Protein AF-A0A839JK80-F1 (afdb_monomer_lite)

pLDDT: mean 96.38, std 5.39, range [52.12, 98.75]

Secondary structure (DSSP, 8-state):
------SEEEE-TTT--EEEESSHHHHHHHEEEEESS-HHHHHHTTGGGS-HHHHHHHHH-TTTEEEEEHHHHHHHTT--TTT---S-GGGHHHHHHHHHHHHHHHT----HHHHHHHHHHHHT-TTPPP-

Structure (mmCIF, N/CA/C/O backbone):
data_AF-A0A839JK80-F1
#
_entry.id   AF-A0A839JK80-F1
#
loop_
_atom_site.group_PDB
_atom_site.id
_atom_site.type_symbol
_atom_site.label_atom_id
_atom_site.label_alt_id
_atom_site.label_comp_id
_atom_site.label_asym_id
_atom_site.label_entity_id
_atom_site.label_seq_id
_atom_site.pdbx_PDB_ins_code
_atom_site.Cartn_x
_atom_site.Cartn_y
_atom_site.Cartn_z
_atom_site.occupancy
_atom_site.B_iso_or_equiv
_atom_site.auth_seq_id
_atom_site.auth_comp_id
_atom_site.auth_asym_id
_atom_site.auth_atom_id
_atom_site.pdbx_PDB_model_num
ATOM 1 N N . GLU A 1 1 ? 26.266 -17.899 0.303 1.00 52.12 1 GLU A N 1
ATOM 2 C CA . GLU A 1 1 ? 26.530 -17.078 -0.901 1.00 52.12 1 GLU A CA 1
ATOM 3 C C . GLU A 1 1 ? 25.565 -15.897 -0.957 1.00 52.12 1 GLU A C 1
ATOM 5 O O . GLU A 1 1 ? 24.473 -16.006 -0.410 1.00 52.12 1 GLU A O 1
ATOM 10 N N . LYS A 1 2 ? 25.957 -14.765 -1.561 1.00 74.94 2 LYS A N 1
ATOM 11 C CA . LYS A 1 2 ? 25.092 -13.583 -1.733 1.00 74.94 2 LYS A CA 1
ATOM 12 C C . LYS A 1 2 ? 24.510 -13.584 -3.150 1.00 74.94 2 LYS A C 1
ATOM 14 O O . LYS A 1 2 ? 25.154 -13.088 -4.070 1.00 74.94 2 LYS A O 1
ATOM 19 N N . CYS A 1 3 ? 23.310 -14.132 -3.321 1.00 84.69 3 CYS A N 1
ATOM 20 C CA . CYS A 1 3 ? 22.546 -13.972 -4.556 1.00 84.69 3 CYS A CA 1
ATOM 21 C C . CYS A 1 3 ? 21.908 -12.574 -4.547 1.00 84.69 3 CYS A C 1
ATOM 23 O O . CYS A 1 3 ? 21.065 -12.289 -3.699 1.00 84.69 3 CYS A O 1
ATOM 25 N N . ASN A 1 4 ? 22.356 -11.680 -5.430 1.00 82.69 4 ASN A N 1
ATOM 26 C CA . ASN A 1 4 ? 21.783 -10.341 -5.566 1.00 82.69 4 ASN A CA 1
ATOM 27 C C . ASN A 1 4 ? 21.061 -10.234 -6.907 1.00 82.69 4 ASN A C 1
ATOM 29 O O . ASN A 1 4 ? 21.628 -10.584 -7.940 1.00 82.69 4 ASN A O 1
ATOM 33 N N . VAL A 1 5 ? 19.852 -9.676 -6.896 1.00 85.31 5 VAL A N 1
ATOM 34 C CA . VAL A 1 5 ? 19.153 -9.298 -8.127 1.00 85.31 5 VAL A CA 1
ATOM 35 C C . VAL A 1 5 ? 19.869 -8.088 -8.738 1.00 85.31 5 VAL A C 1
ATOM 37 O O . VAL A 1 5 ? 20.020 -7.055 -8.081 1.00 85.31 5 VAL A O 1
ATOM 40 N N . VAL A 1 6 ? 20.348 -8.228 -9.976 1.00 91.38 6 VAL A N 1
ATOM 41 C CA . VAL A 1 6 ? 21.092 -7.174 -10.698 1.00 91.38 6 VAL A CA 1
ATOM 42 C C . VAL A 1 6 ? 20.335 -6.606 -11.894 1.00 91.38 6 VAL A C 1
ATOM 44 O O . VAL A 1 6 ? 20.602 -5.473 -12.277 1.00 91.38 6 VAL A O 1
ATOM 47 N N . ALA A 1 7 ? 19.399 -7.371 -12.450 1.00 93.44 7 ALA A N 1
ATOM 48 C CA . ALA A 1 7 ? 18.587 -7.027 -13.609 1.00 93.44 7 ALA A CA 1
ATOM 49 C C . ALA A 1 7 ? 17.310 -7.881 -13.601 1.00 93.44 7 ALA A C 1
ATOM 51 O O . ALA A 1 7 ? 17.247 -8.895 -12.898 1.00 93.44 7 ALA A O 1
ATOM 52 N N . GLY A 1 8 ? 16.309 -7.491 -14.384 1.00 94.31 8 GLY A N 1
ATOM 53 C CA . GLY A 1 8 ? 15.078 -8.259 -14.550 1.00 94.31 8 GLY A CA 1
ATOM 54 C C . GLY A 1 8 ? 13.881 -7.399 -14.930 1.00 94.31 8 GLY A C 1
ATOM 55 O O . GLY A 1 8 ? 13.993 -6.185 -15.092 1.00 94.31 8 GLY A O 1
ATOM 56 N N . LYS A 1 9 ? 12.726 -8.053 -15.050 1.00 95.94 9 LYS A N 1
ATOM 57 C CA . LYS A 1 9 ? 11.435 -7.402 -15.279 1.00 95.94 9 LYS A CA 1
ATOM 58 C C . LYS A 1 9 ? 10.594 -7.461 -14.014 1.00 95.94 9 LYS A C 1
ATOM 60 O O . LYS A 1 9 ? 10.550 -8.495 -13.348 1.00 95.94 9 LYS A O 1
ATOM 65 N N . PHE A 1 10 ? 9.923 -6.364 -13.706 1.00 96.06 10 PHE A N 1
ATOM 66 C CA . PHE A 1 10 ? 9.023 -6.231 -12.575 1.00 96.06 10 PHE A CA 1
ATOM 67 C C . PHE A 1 10 ? 7.641 -5.823 -13.081 1.00 96.06 10 PHE A C 1
ATOM 69 O O . PHE A 1 10 ? 7.491 -4.787 -13.723 1.00 96.06 10 PHE A O 1
ATOM 76 N N . TYR A 1 11 ? 6.647 -6.669 -12.816 1.00 97.12 11 TYR A N 1
ATOM 77 C CA . TYR A 1 11 ? 5.247 -6.389 -13.119 1.00 97.12 11 TYR A CA 1
ATOM 78 C C . TYR A 1 11 ? 4.689 -5.521 -11.996 1.00 97.12 11 TYR A C 1
ATOM 80 O O . TYR A 1 11 ? 4.492 -5.995 -10.877 1.00 97.12 11 TYR A O 1
ATOM 88 N N . GLU A 1 12 ? 4.511 -4.240 -12.286 1.00 97.75 12 GLU A N 1
ATOM 89 C CA . GLU A 1 12 ? 4.235 -3.211 -11.295 1.00 97.75 12 GLU A CA 1
ATOM 90 C C . GLU A 1 12 ? 2.725 -3.169 -10.986 1.00 97.75 12 GLU A C 1
ATOM 92 O O . GLU A 1 12 ? 1.910 -2.967 -11.894 1.00 97.75 12 GLU A O 1
ATOM 97 N N . PRO A 1 13 ? 2.304 -3.396 -9.728 1.00 98.00 13 PRO A N 1
ATOM 98 C CA . PRO A 1 13 ? 0.888 -3.563 -9.418 1.00 98.00 13 PRO A CA 1
ATOM 99 C C . PRO A 1 13 ? 0.085 -2.252 -9.430 1.00 98.00 13 PRO A C 1
ATOM 101 O O . PRO A 1 13 ? -1.106 -2.293 -9.738 1.00 98.00 13 PRO A O 1
ATOM 104 N N . TYR A 1 14 ? 0.684 -1.102 -9.112 1.00 98.44 14 TYR A N 1
ATOM 105 C CA . TYR A 1 14 ? -0.004 0.188 -8.987 1.00 98.44 14 TYR A CA 1
ATOM 106 C C . TYR A 1 14 ? -0.299 0.883 -10.326 1.00 98.44 14 TYR A C 1
ATOM 108 O O . TYR A 1 14 ? -1.360 1.490 -10.482 1.00 98.44 14 TYR A O 1
ATOM 116 N N . THR A 1 15 ? 0.596 0.789 -11.299 1.00 98.06 15 THR A N 1
ATOM 117 C CA . THR A 1 15 ? 0.531 1.388 -12.634 1.00 98.06 15 THR A CA 1
ATOM 118 C C . THR A 1 15 ? 0.123 0.364 -13.686 1.00 98.06 15 THR A C 1
ATOM 120 O O . THR A 1 15 ? -0.516 0.737 -14.667 1.00 98.06 15 THR A O 1
ATOM 123 N N . GLY A 1 16 ? 0.407 -0.926 -13.458 1.00 97.50 16 GLY A N 1
ATOM 124 C CA . GLY A 1 16 ? 0.155 -2.007 -14.415 1.00 97.50 16 GLY A CA 1
ATOM 125 C C . GLY A 1 16 ? 1.233 -2.110 -15.495 1.00 97.50 16 GLY A C 1
ATOM 126 O O . GLY A 1 16 ? 1.094 -2.891 -16.435 1.00 97.50 16 GLY A O 1
ATOM 127 N N . GLU A 1 17 ? 2.300 -1.321 -15.376 1.00 96.94 17 GLU A N 1
ATOM 128 C CA . GLU A 1 17 ? 3.421 -1.317 -16.305 1.00 96.94 17 GLU A CA 1
ATOM 129 C C . GLU A 1 17 ? 4.392 -2.466 -16.012 1.00 96.94 17 GLU A C 1
ATOM 131 O O . GLU A 1 17 ? 4.518 -2.954 -14.887 1.00 96.94 17 GLU A O 1
ATOM 136 N N . VAL A 1 18 ? 5.138 -2.877 -17.036 1.00 97.62 18 VAL A N 1
ATOM 137 C CA . VAL A 1 18 ? 6.294 -3.757 -16.858 1.00 97.62 18 VAL A CA 1
ATOM 138 C C . VAL A 1 18 ? 7.542 -2.890 -16.831 1.00 97.62 18 VAL A C 1
ATOM 140 O O . VAL A 1 18 ? 7.911 -2.294 -17.841 1.00 97.62 18 VAL A O 1
ATOM 143 N N . MET A 1 19 ? 8.200 -2.828 -15.679 1.00 96.56 19 MET A N 1
ATOM 144 C CA . MET A 1 19 ? 9.471 -2.129 -15.522 1.00 96.56 19 MET A CA 1
ATOM 145 C C . MET A 1 19 ? 10.619 -3.082 -15.845 1.00 96.56 19 MET A C 1
ATOM 147 O O . MET A 1 19 ? 10.686 -4.180 -15.294 1.00 96.56 19 MET A O 1
ATOM 151 N N . GLU A 1 20 ? 11.537 -2.670 -16.713 1.00 97.00 20 GLU A N 1
ATOM 152 C CA . GLU A 1 20 ? 12.747 -3.427 -17.034 1.00 97.00 20 GLU A CA 1
ATOM 153 C C . GLU A 1 20 ? 13.971 -2.734 -16.434 1.00 97.00 20 GLU A C 1
ATOM 155 O O . GLU A 1 20 ? 14.128 -1.518 -16.533 1.00 97.00 20 GLU A O 1
ATOM 160 N N . PHE A 1 21 ? 14.820 -3.516 -15.772 1.00 96.12 21 PHE A N 1
ATOM 161 C CA . PHE A 1 21 ? 16.022 -3.042 -15.103 1.00 96.12 21 PHE A CA 1
ATOM 162 C C . PHE A 1 21 ? 17.238 -3.802 -15.613 1.00 96.12 21 PHE A C 1
ATOM 164 O O . PHE A 1 21 ? 17.223 -5.032 -15.708 1.00 96.12 21 PHE A O 1
ATOM 171 N N . HIS A 1 22 ? 18.321 -3.077 -15.849 1.00 95.69 22 HIS A N 1
ATOM 172 C CA . HIS A 1 22 ? 19.607 -3.603 -16.294 1.00 95.69 22 HIS A CA 1
ATOM 173 C C . HIS A 1 22 ? 20.678 -3.501 -15.206 1.00 95.69 22 HIS A C 1
ATOM 175 O O . HIS A 1 22 ? 21.712 -4.164 -15.295 1.00 95.69 22 HIS A O 1
ATOM 181 N N . THR A 1 23 ? 20.446 -2.685 -14.172 1.00 94.06 23 THR A N 1
ATOM 182 C CA . THR A 1 23 ? 21.373 -2.547 -13.046 1.00 94.06 23 THR A CA 1
ATOM 183 C C . THR A 1 23 ? 20.677 -2.519 -11.688 1.00 94.06 23 THR A C 1
ATOM 185 O O . THR A 1 23 ? 19.552 -2.046 -11.524 1.00 94.06 23 THR A O 1
ATOM 188 N N . ARG A 1 24 ? 21.420 -2.902 -10.642 1.00 92.06 24 ARG A N 1
ATOM 189 C CA . ARG A 1 24 ? 20.967 -2.787 -9.246 1.00 92.06 24 ARG A CA 1
ATOM 190 C C . ARG A 1 24 ? 20.596 -1.352 -8.856 1.00 92.06 24 ARG A C 1
ATOM 192 O O . ARG A 1 24 ? 19.700 -1.150 -8.041 1.00 92.06 24 ARG A O 1
ATOM 199 N N . LYS A 1 25 ? 21.290 -0.355 -9.416 1.00 93.56 25 LYS A N 1
ATOM 200 C CA . LYS A 1 25 ? 21.033 1.063 -9.132 1.00 93.56 25 LYS A CA 1
ATOM 201 C C . LYS A 1 25 ? 19.648 1.473 -9.627 1.00 93.56 25 LYS A C 1
ATOM 203 O O . LYS A 1 25 ? 18.953 2.193 -8.917 1.00 93.56 25 LYS A O 1
ATOM 208 N N . GLU A 1 26 ? 19.242 0.994 -10.798 1.00 94.62 26 GLU A N 1
ATOM 209 C CA . GLU A 1 26 ? 17.903 1.244 -11.334 1.00 94.62 26 GLU A CA 1
ATOM 210 C C . GLU A 1 26 ? 16.837 0.577 -10.467 1.00 94.62 26 GLU A C 1
ATOM 212 O O . GLU A 1 26 ? 15.892 1.255 -10.082 1.00 94.62 26 GLU A O 1
ATOM 217 N N . ILE A 1 27 ? 17.046 -0.677 -10.042 1.00 93.56 27 ILE A N 1
ATOM 218 C CA . ILE A 1 27 ? 16.133 -1.368 -9.114 1.00 93.56 27 ILE A CA 1
ATOM 219 C C . ILE A 1 27 ? 15.976 -0.563 -7.818 1.00 93.56 27 ILE A C 1
ATOM 221 O O . ILE A 1 27 ? 14.861 -0.245 -7.421 1.00 93.56 27 ILE A O 1
ATOM 225 N N . SER A 1 28 ? 17.088 -0.170 -7.184 1.00 91.75 28 SER A N 1
ATOM 226 C CA . SER A 1 28 ? 17.065 0.559 -5.904 1.00 91.75 28 SER A CA 1
ATOM 227 C C . SER A 1 28 ? 16.397 1.934 -5.965 1.00 91.75 28 SER A C 1
ATOM 229 O O . SER A 1 28 ? 15.974 2.452 -4.937 1.00 91.75 28 SER A O 1
ATOM 231 N N . LYS A 1 29 ? 16.343 2.548 -7.152 1.00 94.00 29 LYS A N 1
ATOM 232 C CA . LYS A 1 29 ? 15.700 3.849 -7.370 1.00 94.00 29 LYS A CA 1
ATOM 233 C C . LYS A 1 29 ? 14.262 3.709 -7.855 1.00 94.00 29 LYS A C 1
ATOM 235 O O . LYS A 1 29 ? 13.441 4.566 -7.554 1.00 94.00 29 LYS A O 1
ATOM 240 N N . GLY A 1 30 ? 13.993 2.676 -8.648 1.00 95.12 30 GLY A N 1
ATOM 241 C CA . GLY A 1 30 ? 12.721 2.461 -9.320 1.00 95.12 30 GLY A CA 1
ATOM 242 C C . GLY A 1 30 ? 11.713 1.700 -8.473 1.00 95.12 30 GLY A C 1
ATOM 243 O O . GLY A 1 30 ? 10.526 1.960 -8.620 1.00 95.12 30 GLY A O 1
ATOM 244 N N . VAL A 1 31 ? 12.163 0.812 -7.580 1.00 96.88 31 VAL A N 1
ATOM 245 C CA . VAL A 1 31 ? 11.293 -0.024 -6.741 1.00 96.88 31 VAL A CA 1
ATOM 246 C C . VAL A 1 31 ? 11.435 0.361 -5.273 1.00 96.88 31 VAL A C 1
ATOM 248 O O . VAL A 1 31 ? 12.542 0.457 -4.743 1.00 96.88 31 VAL A O 1
ATOM 251 N N . GLN A 1 32 ? 10.302 0.543 -4.605 1.00 97.44 32 GLN A N 1
ATOM 252 C CA . GLN A 1 32 ? 10.201 0.756 -3.165 1.00 97.44 32 GLN A CA 1
ATOM 253 C C . GLN A 1 32 ? 9.259 -0.274 -2.545 1.00 97.44 32 GLN A C 1
ATOM 255 O O . GLN A 1 32 ? 8.401 -0.827 -3.228 1.00 97.44 32 GLN A O 1
ATOM 260 N N . ILE A 1 33 ? 9.425 -0.531 -1.248 1.00 97.94 33 ILE A N 1
ATOM 261 C CA . ILE A 1 33 ? 8.421 -1.250 -0.465 1.00 97.94 33 ILE A CA 1
ATOM 262 C C . ILE A 1 33 ? 7.468 -0.205 0.114 1.00 97.94 33 ILE A C 1
ATOM 264 O O . ILE A 1 33 ? 7.901 0.645 0.890 1.00 97.94 33 ILE A O 1
ATOM 268 N N . ASP A 1 34 ? 6.203 -0.266 -0.286 1.00 98.56 34 ASP A N 1
ATOM 269 C CA . ASP A 1 34 ? 5.123 0.570 0.235 1.00 98.56 34 ASP A CA 1
ATOM 270 C C . ASP A 1 34 ? 4.310 -0.174 1.299 1.00 98.56 34 ASP A C 1
ATOM 272 O O . ASP A 1 34 ? 4.220 -1.409 1.299 1.00 98.56 34 ASP A O 1
ATOM 276 N N . HIS A 1 35 ? 3.690 0.610 2.177 1.00 98.75 35 HIS A N 1
ATOM 277 C CA . HIS A 1 35 ? 2.640 0.179 3.080 1.00 98.75 35 HIS A CA 1
ATOM 278 C C . HIS A 1 35 ? 1.268 0.382 2.424 1.00 98.75 35 HIS A C 1
ATOM 280 O O . HIS A 1 35 ? 0.821 1.515 2.237 1.00 98.75 35 HIS A O 1
ATOM 286 N N . VAL A 1 36 ? 0.565 -0.713 2.124 1.00 98.38 36 VAL A N 1
ATOM 287 C CA . VAL A 1 36 ? -0.770 -0.700 1.491 1.00 98.38 36 VAL A CA 1
ATOM 288 C C . VAL A 1 36 ? -1.754 0.176 2.278 1.00 98.38 36 VAL A C 1
ATOM 290 O O . VAL A 1 36 ? -2.496 0.963 1.691 1.00 98.38 36 VAL A O 1
ATOM 293 N N . VAL A 1 37 ? -1.705 0.108 3.609 1.00 98.69 37 VAL A N 1
ATOM 294 C CA . VAL A 1 37 ? -2.213 1.140 4.520 1.00 98.69 37 VAL A CA 1
ATOM 295 C C . VAL A 1 37 ? -1.017 1.948 5.016 1.00 98.69 37 VAL A C 1
ATOM 297 O O . VAL A 1 37 ? -0.215 1.440 5.806 1.00 98.69 37 VAL A O 1
ATOM 300 N N . ALA A 1 38 ? -0.891 3.196 4.557 1.00 98.62 38 ALA A N 1
ATOM 301 C CA . ALA A 1 38 ? 0.227 4.067 4.914 1.00 98.62 38 ALA A CA 1
ATOM 302 C C . ALA A 1 38 ? 0.345 4.238 6.439 1.00 98.62 38 ALA A C 1
ATOM 304 O O . ALA A 1 38 ? -0.654 4.284 7.154 1.00 98.62 38 ALA A O 1
ATOM 305 N N . LEU A 1 39 ? 1.567 4.373 6.963 1.00 98.44 39 LEU A N 1
ATOM 306 C CA . LEU A 1 39 ? 1.762 4.466 8.417 1.00 98.44 39 LEU A CA 1
ATOM 307 C C . LEU A 1 39 ? 1.163 5.745 9.027 1.00 98.44 39 LEU A C 1
ATOM 309 O O . LEU A 1 39 ? 0.650 5.693 10.143 1.00 98.44 39 LEU A O 1
ATOM 313 N N . SER A 1 40 ? 1.189 6.867 8.296 1.00 98.50 40 SER A N 1
ATOM 314 C CA . SER A 1 40 ? 0.506 8.111 8.695 1.00 98.50 40 SER A CA 1
ATOM 315 C C . SER A 1 40 ? -1.018 7.921 8.733 1.00 98.50 40 SER A C 1
ATOM 317 O O . SER A 1 40 ? -1.652 8.282 9.724 1.00 98.50 40 SER A O 1
ATOM 319 N N . ASP A 1 41 ? -1.595 7.258 7.723 1.00 98.62 41 ASP A N 1
ATOM 320 C CA . ASP A 1 41 ? -3.021 6.903 7.688 1.00 98.62 41 ASP A CA 1
ATOM 321 C C . ASP A 1 41 ? -3.411 6.013 8.877 1.00 98.62 41 ASP A C 1
ATOM 323 O O . ASP A 1 41 ? -4.329 6.321 9.638 1.00 98.62 41 ASP A O 1
ATOM 327 N N . ALA A 1 42 ? -2.651 4.939 9.104 1.00 98.69 42 ALA A N 1
ATOM 328 C CA . ALA A 1 42 ? -2.869 4.029 10.222 1.00 98.69 42 ALA A CA 1
ATOM 329 C C . ALA A 1 42 ? -2.792 4.754 11.573 1.00 98.69 42 ALA A C 1
ATOM 331 O O . ALA A 1 42 ? -3.606 4.486 12.460 1.00 98.69 42 ALA A O 1
ATOM 332 N N . TRP A 1 43 ? -1.836 5.676 11.741 1.00 98.56 43 TRP A N 1
ATOM 333 C CA . TRP A 1 43 ? -1.697 6.490 12.950 1.00 98.56 43 TRP A CA 1
ATOM 334 C C . TRP A 1 43 ? -2.958 7.304 13.226 1.00 98.56 43 TRP A C 1
ATOM 336 O O . TRP A 1 43 ? -3.528 7.199 14.318 1.00 98.56 43 TRP A O 1
ATOM 346 N N . GLN A 1 44 ? -3.421 8.041 12.215 1.00 98.31 44 GLN A N 1
ATOM 347 C CA . GLN A 1 44 ? -4.637 8.849 12.277 1.00 98.31 44 GLN A CA 1
ATOM 348 C C . GLN A 1 44 ? -5.882 7.994 12.509 1.00 98.31 44 GLN A C 1
ATOM 350 O O . GLN A 1 44 ? -6.827 8.476 13.124 1.00 98.31 44 GLN A O 1
ATOM 355 N N . LYS A 1 45 ? -5.865 6.728 12.073 1.00 98.31 45 LYS A N 1
ATOM 356 C CA . LYS A 1 45 ? -6.995 5.791 12.136 1.00 98.31 45 LYS A CA 1
ATOM 357 C C . LYS A 1 45 ? -6.891 4.730 13.234 1.00 98.31 45 LYS A C 1
ATOM 359 O O . LYS A 1 45 ? -7.502 3.665 13.149 1.00 98.31 45 LYS A O 1
ATOM 364 N N . GLY A 1 46 ? -6.129 5.029 14.286 1.00 98.31 46 GLY A N 1
ATOM 365 C CA . GLY A 1 46 ? -6.183 4.308 15.561 1.00 98.31 46 GLY A CA 1
ATOM 366 C C . GLY A 1 46 ? -4.896 3.639 16.004 1.00 98.31 46 GLY A C 1
ATOM 367 O O . GLY A 1 46 ? -4.804 3.239 17.167 1.00 98.31 46 GLY A O 1
ATOM 368 N N . ALA A 1 47 ? -3.871 3.575 15.152 1.00 98.44 47 ALA A N 1
ATOM 369 C CA . ALA A 1 47 ? -2.578 3.019 15.543 1.00 98.44 47 ALA A CA 1
ATOM 370 C C . ALA A 1 47 ? -1.895 3.853 16.643 1.00 98.44 47 ALA A C 1
ATOM 372 O O . ALA A 1 47 ? -1.121 3.301 17.426 1.00 98.44 47 ALA A O 1
ATOM 373 N N . GLN A 1 48 ? -2.226 5.145 16.770 1.00 98.25 48 GLN A N 1
ATOM 374 C CA . GLN A 1 48 ? -1.737 5.999 17.860 1.00 98.25 48 GLN A CA 1
ATOM 375 C C . GLN A 1 48 ? -2.126 5.503 19.263 1.00 98.25 48 GLN A C 1
ATOM 377 O O . GLN A 1 48 ? -1.395 5.737 20.221 1.00 98.25 48 GLN A O 1
ATOM 382 N N . TYR A 1 49 ? -3.234 4.763 19.381 1.00 98.38 49 TYR A N 1
ATOM 383 C CA . TYR A 1 49 ? -3.707 4.181 20.643 1.00 98.38 49 TYR A CA 1
ATOM 384 C C . TYR A 1 49 ? -3.192 2.755 20.885 1.00 98.38 49 TYR A C 1
ATOM 386 O O . TYR A 1 49 ? -3.554 2.122 21.876 1.00 98.38 49 TYR A O 1
ATOM 394 N N . LYS A 1 50 ? -2.378 2.214 19.974 1.00 98.44 50 LYS A N 1
ATOM 395 C CA . LYS A 1 50 ? -1.788 0.876 20.100 1.00 98.44 50 LYS A CA 1
ATOM 396 C C . LYS A 1 50 ? -0.437 0.951 20.802 1.00 98.44 50 LYS A C 1
ATOM 398 O O . LYS A 1 50 ? 0.205 2.000 20.822 1.00 98.44 50 LYS A O 1
ATOM 403 N N . THR A 1 51 ? 0.026 -0.174 21.344 1.00 98.56 51 THR A N 1
ATOM 404 C CA . THR A 1 51 ? 1.370 -0.259 21.930 1.00 98.56 51 THR A CA 1
ATOM 405 C C . THR A 1 51 ? 2.453 -0.147 20.852 1.00 98.56 51 THR A C 1
ATOM 407 O O . THR A 1 51 ? 2.185 -0.300 19.655 1.00 98.56 51 THR A O 1
ATOM 410 N N . SER A 1 52 ? 3.695 0.112 21.263 1.00 98.31 52 SER A N 1
ATOM 411 C CA . SER A 1 52 ? 4.864 0.110 20.372 1.00 98.31 52 SER A CA 1
ATOM 412 C C . SER A 1 52 ? 5.006 -1.194 19.592 1.00 98.31 52 SER A C 1
ATOM 414 O O . SER A 1 52 ? 5.317 -1.161 18.403 1.00 98.31 52 SER A O 1
ATOM 416 N N . GLU A 1 53 ? 4.729 -2.325 20.233 1.00 98.62 53 GLU A N 1
ATOM 417 C CA . GLU A 1 53 ? 4.869 -3.663 19.656 1.00 98.62 53 GLU A CA 1
ATOM 418 C C . GLU A 1 53 ? 3.840 -3.872 18.544 1.00 98.62 53 GLU A C 1
ATOM 420 O O . GLU A 1 53 ? 4.181 -4.342 17.461 1.00 98.62 53 GLU A O 1
ATOM 425 N N . VAL A 1 54 ? 2.593 -3.448 18.762 1.00 98.62 54 VAL A N 1
ATOM 426 C CA . VAL A 1 54 ? 1.544 -3.531 17.736 1.00 98.62 54 VAL A CA 1
ATOM 427 C C . VAL A 1 54 ? 1.836 -2.578 16.574 1.00 98.62 54 VAL A C 1
ATOM 429 O O . VAL A 1 54 ? 1.654 -2.955 15.419 1.00 98.62 54 VAL A O 1
ATOM 432 N N . ARG A 1 55 ? 2.348 -1.366 16.829 1.00 98.62 55 ARG A N 1
ATOM 433 C CA . ARG A 1 55 ? 2.764 -0.459 15.742 1.00 98.62 55 ARG A CA 1
ATOM 434 C C . ARG A 1 55 ? 3.921 -1.027 14.923 1.00 98.62 55 ARG A C 1
ATOM 436 O O . ARG A 1 55 ? 3.917 -0.904 13.701 1.00 98.62 55 ARG A O 1
ATOM 443 N N . TYR A 1 56 ? 4.879 -1.682 15.576 1.00 98.56 56 TYR A N 1
ATOM 444 C CA . TYR A 1 56 ? 5.947 -2.400 14.886 1.00 98.56 56 TYR A CA 1
ATOM 445 C C . TYR A 1 56 ? 5.387 -3.525 14.006 1.00 98.56 56 TYR A C 1
ATOM 447 O O . TYR A 1 56 ? 5.801 -3.664 12.855 1.00 98.56 56 TYR A O 1
ATOM 455 N N . GLN A 1 57 ? 4.398 -4.277 14.500 1.00 98.75 57 GLN A N 1
ATOM 456 C CA . GLN A 1 57 ? 3.714 -5.297 13.703 1.00 98.75 57 GLN A CA 1
ATOM 457 C C . GLN A 1 57 ? 3.009 -4.688 12.484 1.00 98.75 57 GLN A C 1
ATOM 459 O O . GLN A 1 57 ? 3.211 -5.190 11.388 1.00 98.75 57 GLN A O 1
ATOM 464 N N . ILE A 1 58 ? 2.277 -3.575 12.624 1.00 98.62 58 ILE A N 1
ATOM 465 C CA . ILE A 1 58 ? 1.648 -2.872 11.483 1.00 98.62 58 ILE A CA 1
ATOM 466 C C . ILE A 1 58 ? 2.689 -2.491 10.416 1.00 98.62 58 ILE A C 1
ATOM 468 O O . ILE A 1 58 ? 2.431 -2.612 9.216 1.00 98.62 58 ILE A O 1
ATOM 472 N N . ALA A 1 59 ? 3.867 -2.031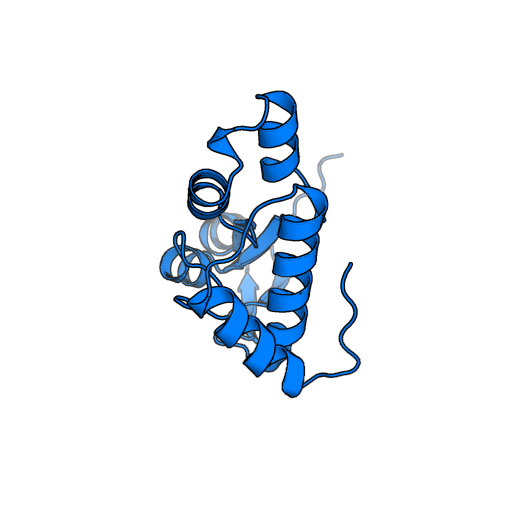 10.846 1.00 98.44 59 ALA A N 1
ATOM 473 C CA . ALA A 1 59 ? 4.927 -1.571 9.953 1.00 98.44 59 ALA A CA 1
ATOM 474 C C . ALA A 1 59 ? 5.707 -2.701 9.264 1.00 98.44 59 ALA A C 1
ATOM 476 O O . ALA A 1 59 ? 6.366 -2.445 8.255 1.00 98.44 59 ALA A O 1
ATOM 477 N N . THR A 1 60 ? 5.655 -3.922 9.799 1.00 98.50 60 THR A N 1
ATOM 478 C CA . THR A 1 60 ? 6.449 -5.068 9.323 1.00 98.50 60 THR A CA 1
ATOM 479 C C . THR A 1 60 ? 5.608 -6.233 8.807 1.00 98.50 60 THR A C 1
ATOM 481 O O . THR A 1 60 ? 6.168 -7.193 8.283 1.00 98.50 60 THR A O 1
ATOM 484 N N . ASP A 1 61 ? 4.279 -6.155 8.915 1.00 98.56 61 ASP A N 1
ATOM 485 C CA . ASP A 1 61 ? 3.364 -7.186 8.436 1.00 98.56 61 ASP A CA 1
ATOM 486 C C . ASP A 1 61 ? 3.479 -7.356 6.914 1.00 98.56 61 ASP A C 1
ATOM 488 O O . ASP A 1 61 ? 3.185 -6.411 6.178 1.00 98.56 61 ASP A O 1
ATOM 492 N N . PRO A 1 62 ? 3.825 -8.552 6.402 1.00 98.00 62 PRO A N 1
ATOM 493 C CA . PRO A 1 62 ? 3.795 -8.826 4.972 1.00 98.00 62 PRO A CA 1
ATOM 494 C C . PRO A 1 62 ? 2.434 -8.541 4.339 1.00 98.00 62 PRO A C 1
ATOM 496 O O . PRO A 1 62 ? 2.389 -8.165 3.176 1.00 98.00 62 PRO A O 1
ATOM 499 N N . LEU A 1 63 ? 1.324 -8.641 5.079 1.00 98.00 63 LEU A N 1
ATOM 500 C CA . LEU A 1 63 ? 0.007 -8.233 4.590 1.00 98.00 63 LEU A CA 1
ATOM 501 C C . LEU A 1 63 ? -0.070 -6.725 4.312 1.00 98.00 63 LEU A C 1
ATOM 503 O O . LEU A 1 63 ? -0.827 -6.323 3.438 1.00 98.00 63 LEU A O 1
ATOM 507 N N . ASN A 1 64 ? 0.728 -5.895 4.977 1.00 98.56 64 ASN A N 1
ATOM 508 C CA . ASN A 1 64 ? 0.771 -4.459 4.728 1.00 98.56 64 ASN A CA 1
ATOM 509 C C . ASN A 1 64 ? 1.890 -4.043 3.757 1.00 98.56 64 ASN A C 1
ATOM 511 O O . ASN A 1 64 ? 1.898 -2.897 3.347 1.00 98.56 64 ASN A O 1
ATOM 515 N N . LEU A 1 65 ? 2.813 -4.928 3.355 1.00 98.56 65 LEU A N 1
ATOM 516 C CA . LEU A 1 65 ? 3.989 -4.561 2.546 1.00 98.56 65 LEU A CA 1
ATOM 517 C C . LEU A 1 65 ? 3.898 -5.017 1.084 1.00 98.56 65 LEU A C 1
ATOM 519 O O . LEU A 1 65 ? 3.645 -6.190 0.799 1.00 98.56 65 LEU A O 1
ATOM 523 N N . ILE A 1 66 ? 4.171 -4.124 0.134 1.00 98.31 66 ILE A N 1
ATOM 524 C CA . ILE A 1 66 ? 4.173 -4.448 -1.300 1.00 98.31 66 ILE A CA 1
ATOM 525 C C . ILE A 1 66 ? 5.317 -3.746 -2.035 1.00 98.31 66 ILE A C 1
ATOM 527 O O . ILE A 1 66 ? 5.594 -2.578 -1.792 1.00 98.31 66 ILE A O 1
ATOM 531 N N . ALA A 1 67 ? 6.001 -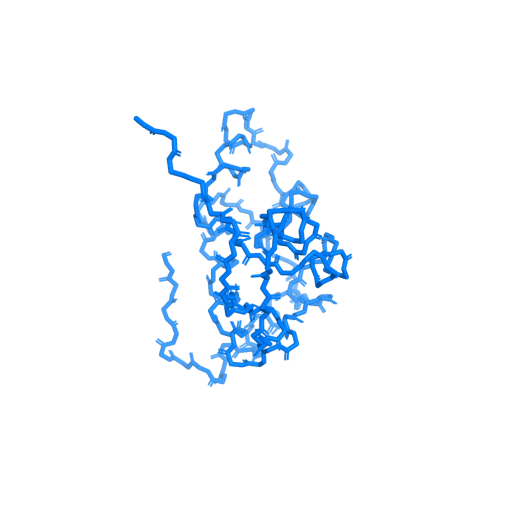4.460 -2.932 1.00 97.88 67 ALA A N 1
ATOM 532 C CA . ALA A 1 67 ? 6.959 -3.840 -3.843 1.00 97.88 67 ALA A CA 1
ATOM 533 C C . ALA A 1 67 ? 6.202 -3.090 -4.943 1.00 97.88 67 ALA A C 1
ATOM 535 O O . ALA A 1 67 ? 5.291 -3.660 -5.541 1.00 97.88 67 ALA A O 1
ATOM 536 N N . VAL A 1 68 ? 6.571 -1.835 -5.189 1.00 98.44 68 VAL A N 1
ATOM 537 C CA . VAL A 1 68 ? 5.896 -0.922 -6.125 1.00 98.44 68 VAL A CA 1
ATOM 538 C C . VAL A 1 68 ? 6.886 0.043 -6.769 1.00 98.44 68 VAL A C 1
ATOM 540 O O . VAL A 1 68 ? 8.010 0.217 -6.291 1.00 98.44 68 VAL A O 1
ATOM 543 N N . GLN A 1 69 ? 6.467 0.716 -7.834 1.00 98.31 69 GLN A N 1
ATOM 544 C CA . GLN A 1 69 ? 7.216 1.812 -8.434 1.00 98.31 69 GLN A CA 1
ATOM 545 C C . GLN A 1 69 ? 7.314 3.000 -7.471 1.00 98.31 69 GLN A C 1
ATOM 547 O O . GLN A 1 69 ? 6.317 3.474 -6.925 1.00 98.31 69 GLN A O 1
ATOM 552 N N . ALA A 1 70 ? 8.523 3.541 -7.323 1.00 97.81 70 ALA A N 1
ATOM 553 C CA . ALA A 1 70 ? 8.815 4.649 -6.417 1.00 97.81 70 ALA A CA 1
ATOM 554 C C . ALA A 1 70 ? 7.962 5.905 -6.690 1.00 97.81 70 ALA A C 1
ATOM 556 O O . ALA A 1 70 ? 7.513 6.552 -5.750 1.00 97.81 70 ALA A O 1
ATOM 557 N N . ALA A 1 71 ? 7.722 6.249 -7.960 1.00 97.88 71 ALA A N 1
ATOM 558 C CA . ALA A 1 71 ? 6.911 7.411 -8.335 1.00 97.88 71 ALA A CA 1
ATOM 559 C C . ALA A 1 71 ? 5.426 7.233 -7.973 1.00 97.88 71 ALA A C 1
ATOM 561 O O . ALA A 1 71 ? 4.828 8.142 -7.401 1.00 97.88 71 ALA A O 1
ATOM 562 N N . ALA A 1 72 ? 4.848 6.056 -8.241 1.00 98.25 72 ALA A N 1
ATOM 563 C CA . ALA A 1 72 ? 3.477 5.736 -7.843 1.00 98.25 72 ALA A CA 1
ATOM 564 C C . ALA A 1 72 ? 3.309 5.779 -6.314 1.00 98.25 72 ALA A C 1
ATOM 566 O O . ALA A 1 72 ? 2.344 6.353 -5.815 1.00 98.25 72 ALA A O 1
ATOM 567 N N . ASN A 1 73 ? 4.287 5.251 -5.572 1.00 98.44 73 ASN A N 1
ATOM 568 C CA . ASN A 1 73 ? 4.309 5.329 -4.112 1.00 98.44 73 ASN A CA 1
ATOM 569 C C . ASN A 1 73 ? 4.374 6.781 -3.595 1.00 98.44 73 ASN A C 1
ATOM 571 O O . ASN A 1 73 ? 3.645 7.166 -2.685 1.00 98.44 73 ASN A O 1
ATOM 575 N N . GLN A 1 74 ? 5.208 7.625 -4.208 1.00 97.81 74 GLN A N 1
ATOM 576 C CA . GLN A 1 74 ? 5.287 9.048 -3.857 1.00 97.81 74 GLN A CA 1
ATOM 577 C C . GLN A 1 74 ? 3.987 9.798 -4.161 1.00 97.81 74 GLN A C 1
ATOM 579 O O . GLN A 1 74 ? 3.589 10.655 -3.378 1.00 97.81 74 GLN A O 1
ATOM 584 N N . GLN A 1 75 ? 3.314 9.468 -5.268 1.00 98.25 75 GLN A N 1
ATOM 585 C CA . GLN A 1 75 ? 2.007 10.039 -5.595 1.00 98.25 75 GLN A CA 1
ATOM 586 C C . GLN A 1 75 ? 0.938 9.627 -4.575 1.00 98.25 75 GLN A C 1
ATOM 588 O O . GLN A 1 75 ? 0.101 10.451 -4.215 1.00 98.25 75 GLN A O 1
ATOM 593 N N . LYS A 1 76 ? 0.972 8.372 -4.112 1.00 98.31 76 LYS A N 1
ATOM 594 C CA . LYS A 1 76 ? 0.082 7.867 -3.063 1.00 98.31 76 LYS A CA 1
ATOM 595 C C . LYS A 1 76 ? 0.275 8.612 -1.741 1.00 98.31 76 LYS A C 1
ATOM 597 O O . LYS A 1 76 ? -0.715 8.941 -1.093 1.00 98.31 76 LYS A O 1
ATOM 602 N N . SER A 1 77 ? 1.521 8.893 -1.348 1.00 98.12 77 SER A N 1
ATOM 603 C CA . SER A 1 77 ? 1.849 9.507 -0.052 1.00 98.12 77 SER A CA 1
ATOM 604 C C . SER A 1 77 ? 1.175 8.735 1.101 1.00 98.12 77 SER A C 1
ATOM 606 O O . SER A 1 77 ? 1.325 7.517 1.215 1.00 98.12 77 SER A O 1
ATOM 608 N N . ASP A 1 78 ? 0.405 9.417 1.944 1.00 97.38 78 ASP A N 1
ATOM 609 C CA . ASP A 1 78 ? -0.407 8.869 3.022 1.00 97.38 78 ASP A CA 1
ATOM 610 C C . ASP A 1 78 ? -1.903 8.804 2.687 1.00 97.38 78 ASP A C 1
ATOM 612 O O . ASP A 1 78 ? -2.737 8.735 3.589 1.00 97.38 78 ASP A O 1
ATOM 616 N N . GLY A 1 79 ? -2.241 8.795 1.396 1.00 97.25 79 GLY A N 1
ATOM 617 C CA . GLY A 1 79 ? -3.612 8.681 0.922 1.00 97.25 79 GLY A CA 1
ATOM 618 C C . GLY A 1 79 ? -4.275 7.349 1.280 1.00 97.25 79 GLY A C 1
ATOM 619 O O . GLY A 1 79 ? -3.651 6.282 1.248 1.00 97.25 79 GLY A O 1
ATOM 620 N N . ASP A 1 80 ? -5.565 7.422 1.598 1.00 97.81 80 ASP A N 1
ATOM 621 C CA . ASP A 1 80 ? -6.440 6.273 1.803 1.00 97.81 80 ASP A CA 1
ATOM 622 C C . ASP A 1 80 ? -7.190 5.916 0.508 1.00 97.81 80 ASP A C 1
ATOM 624 O O . ASP A 1 80 ? -6.961 6.519 -0.541 1.00 97.81 80 ASP A O 1
ATOM 628 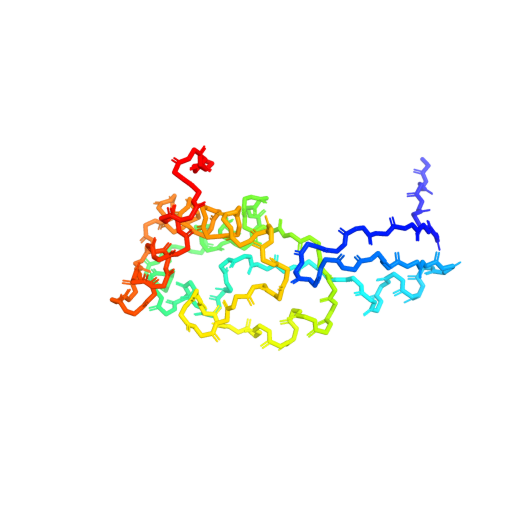N N . ALA A 1 81 ? -8.093 4.930 0.559 1.00 97.50 81 ALA A N 1
ATOM 629 C CA . ALA A 1 81 ? -8.843 4.505 -0.627 1.00 97.50 81 ALA A CA 1
ATOM 630 C C . ALA A 1 81 ? -9.724 5.606 -1.246 1.00 97.50 81 ALA A C 1
ATOM 632 O O . ALA A 1 81 ? -10.092 5.486 -2.415 1.00 97.50 81 ALA A O 1
ATOM 633 N N . ALA A 1 82 ? -10.084 6.651 -0.490 1.00 97.94 82 ALA A N 1
ATOM 634 C CA . ALA A 1 82 ? -10.880 7.762 -1.005 1.00 97.94 82 ALA A CA 1
ATOM 635 C C . ALA A 1 82 ? -10.023 8.807 -1.724 1.00 97.94 82 ALA A C 1
ATOM 637 O O . ALA A 1 82 ? -10.503 9.441 -2.664 1.00 97.94 82 ALA A O 1
ATOM 638 N N . THR A 1 83 ? -8.770 9.000 -1.310 1.00 97.62 83 THR A N 1
ATOM 639 C CA . THR A 1 83 ? -7.892 10.019 -1.906 1.00 97.62 83 THR A CA 1
ATOM 640 C C . THR A 1 83 ? -6.973 9.468 -2.987 1.00 97.62 83 THR A C 1
ATOM 642 O O . THR A 1 83 ? -6.614 10.203 -3.910 1.00 97.62 83 THR A O 1
ATOM 645 N N . TRP A 1 84 ? -6.610 8.186 -2.921 1.00 98.56 84 TRP A N 1
ATOM 646 C CA . TRP A 1 84 ? -5.743 7.562 -3.911 1.00 98.56 84 TRP A CA 1
ATOM 647 C C . TRP A 1 84 ? -6.086 6.086 -4.143 1.00 98.56 84 TRP A C 1
ATOM 649 O O . TRP A 1 84 ? -6.209 5.279 -3.223 1.00 98.56 84 TRP A O 1
ATOM 659 N N . LEU A 1 85 ? -6.167 5.710 -5.419 1.00 98.50 85 LEU A N 1
ATOM 660 C CA . LEU A 1 85 ? -6.279 4.324 -5.864 1.00 98.50 85 LEU A CA 1
ATOM 661 C C . LEU A 1 85 ? -5.239 4.057 -6.956 1.00 98.50 85 LEU A C 1
ATOM 663 O O . LEU A 1 85 ? -4.997 4.948 -7.778 1.00 98.50 85 LEU A O 1
ATOM 667 N N . PRO A 1 86 ? -4.714 2.821 -7.055 1.00 98.44 86 PRO A N 1
ATOM 668 C CA . PRO A 1 86 ? -3.864 2.401 -8.163 1.00 98.44 86 PRO A CA 1
ATOM 669 C C . PRO A 1 86 ? -4.415 2.836 -9.524 1.00 98.44 86 PRO A C 1
ATOM 671 O O . PRO A 1 86 ? -5.611 2.679 -9.800 1.00 98.44 86 PRO A O 1
ATOM 674 N N . HIS A 1 87 ? -3.563 3.352 -10.410 1.00 98.12 87 HIS A N 1
ATOM 675 C CA . HIS A 1 87 ? -3.960 3.612 -11.796 1.00 98.12 87 HIS A CA 1
ATOM 676 C C . HIS A 1 87 ? -4.355 2.303 -12.500 1.00 98.12 87 HIS A C 1
ATOM 678 O O . HIS A 1 87 ? -5.332 2.267 -13.253 1.00 98.12 87 HIS A O 1
ATOM 684 N N . ASN A 1 88 ? -3.674 1.208 -12.162 1.00 98.31 88 ASN A N 1
ATOM 685 C CA . ASN A 1 88 ? -4.007 -0.134 -12.603 1.00 98.31 88 ASN A CA 1
ATOM 686 C C . ASN A 1 88 ? -5.362 -0.603 -12.051 1.00 98.31 88 ASN A C 1
ATOM 688 O O . ASN A 1 88 ? -5.472 -1.113 -10.932 1.00 98.31 88 ASN A O 1
ATOM 692 N N . LYS A 1 89 ? -6.415 -0.466 -12.860 1.00 97.50 89 LYS A N 1
ATOM 693 C CA . LYS A 1 89 ? -7.781 -0.824 -12.459 1.00 97.50 89 LYS A CA 1
ATOM 694 C C . LYS A 1 89 ? -7.936 -2.304 -12.111 1.00 97.50 89 LYS A C 1
ATOM 696 O O . LYS A 1 89 ? -8.678 -2.607 -11.182 1.00 97.50 89 LYS A O 1
ATOM 701 N N . SER A 1 90 ? -7.217 -3.210 -12.781 1.00 96.56 90 SER A N 1
ATOM 702 C CA . SER A 1 90 ? -7.329 -4.651 -12.506 1.00 96.56 90 SER A CA 1
ATOM 703 C C . SER A 1 90 ? -6.774 -5.043 -11.135 1.00 96.56 90 SER A C 1
ATOM 705 O O . SER A 1 90 ? -7.087 -6.121 -10.637 1.00 96.56 90 SER A O 1
ATOM 707 N N . PHE A 1 91 ? -5.968 -4.180 -10.509 1.00 97.75 91 PHE A N 1
ATOM 708 C CA . PHE A 1 91 ? -5.403 -4.416 -9.182 1.00 97.75 91 PHE A CA 1
ATOM 709 C C . PHE A 1 91 ? -6.225 -3.792 -8.040 1.00 97.75 91 PHE A C 1
ATOM 711 O O . PHE A 1 91 ? -6.052 -4.166 -6.880 1.00 97.75 91 PHE A O 1
ATOM 718 N N . ARG A 1 92 ? -7.159 -2.875 -8.330 1.00 98.06 92 ARG A N 1
ATOM 719 C CA . ARG A 1 92 ? -7.885 -2.108 -7.296 1.00 98.06 92 ARG A CA 1
ATOM 720 C C . ARG A 1 92 ? -8.665 -2.980 -6.315 1.00 98.06 92 ARG A C 1
ATOM 722 O O . ARG A 1 92 ? -8.645 -2.697 -5.123 1.00 98.06 92 ARG A O 1
ATOM 729 N N . CYS A 1 93 ? -9.291 -4.054 -6.788 1.00 98.00 93 CYS A N 1
ATOM 730 C CA . CYS A 1 93 ? -10.007 -4.995 -5.928 1.00 98.00 93 CYS A CA 1
ATOM 731 C C . CYS A 1 93 ? -9.088 -5.651 -4.896 1.00 98.00 93 CYS A C 1
ATOM 733 O O . CYS A 1 93 ? -9.386 -5.650 -3.703 1.00 98.00 93 CYS A O 1
ATOM 735 N N . GLN A 1 94 ? -7.931 -6.147 -5.339 1.00 97.62 94 GLN A N 1
ATOM 736 C CA . GLN A 1 94 ? -6.939 -6.741 -4.444 1.00 97.62 94 GLN A CA 1
ATOM 737 C C . GLN A 1 94 ? -6.364 -5.702 -3.479 1.00 97.62 94 GLN A C 1
ATOM 739 O O . GLN A 1 94 ? -6.194 -6.003 -2.300 1.00 97.62 94 GLN A O 1
ATOM 744 N N . TYR A 1 95 ? -6.098 -4.485 -3.960 1.00 98.12 95 TYR A N 1
ATOM 745 C CA . TYR A 1 95 ? -5.619 -3.373 -3.142 1.00 98.12 95 TYR A CA 1
ATOM 746 C C . TYR A 1 95 ? -6.599 -3.026 -2.012 1.00 98.12 95 TYR A C 1
ATOM 748 O O . TYR A 1 95 ? -6.213 -3.038 -0.844 1.00 98.12 95 TYR A O 1
ATOM 756 N N . VAL A 1 96 ? -7.876 -2.802 -2.341 1.00 98.38 96 VAL A N 1
ATOM 757 C CA . VAL A 1 96 ? -8.928 -2.471 -1.367 1.00 98.38 96 VAL A CA 1
ATOM 758 C C . VAL A 1 96 ? -9.167 -3.620 -0.388 1.00 98.38 96 VAL A C 1
ATOM 760 O O . VAL A 1 96 ? -9.176 -3.399 0.822 1.00 98.38 96 VAL A O 1
ATOM 763 N N . ALA A 1 97 ? -9.292 -4.858 -0.874 1.00 98.25 97 ALA A N 1
ATOM 764 C CA . ALA A 1 97 ? -9.475 -6.021 -0.005 1.00 98.25 97 ALA A CA 1
ATOM 765 C C . ALA A 1 97 ? -8.311 -6.184 0.984 1.00 98.25 97 ALA A C 1
ATOM 767 O O . ALA A 1 97 ? -8.517 -6.500 2.155 1.00 98.25 97 ALA A O 1
ATOM 768 N N . ARG A 1 98 ? -7.082 -5.904 0.537 1.00 98.19 98 ARG A N 1
ATOM 769 C CA . ARG A 1 98 ? -5.888 -5.937 1.381 1.00 98.19 98 ARG A CA 1
ATOM 770 C C . ARG A 1 98 ? -5.878 -4.820 2.423 1.00 98.19 98 ARG A C 1
ATOM 772 O O . ARG A 1 98 ? -5.563 -5.097 3.578 1.00 98.19 98 ARG A O 1
ATOM 779 N N . GLN A 1 99 ? -6.272 -3.596 2.061 1.00 98.31 99 GLN A N 1
ATOM 780 C CA . GLN A 1 99 ? -6.448 -2.507 3.030 1.00 98.31 99 GLN A CA 1
ATOM 781 C C . GLN A 1 99 ? -7.474 -2.872 4.107 1.00 98.31 99 GLN A C 1
ATOM 783 O O . GLN A 1 99 ? -7.194 -2.695 5.293 1.00 98.31 99 GLN A O 1
ATOM 788 N N . ILE A 1 100 ? -8.620 -3.441 3.717 1.00 98.31 100 ILE A N 1
ATOM 789 C CA . ILE A 1 100 ? -9.652 -3.902 4.655 1.00 98.31 100 ILE A CA 1
ATOM 790 C C . ILE A 1 100 ? -9.088 -4.969 5.597 1.00 98.31 100 ILE A C 1
ATOM 792 O O . ILE A 1 100 ? -9.249 -4.835 6.808 1.00 98.31 100 ILE A O 1
ATOM 796 N N . SER A 1 101 ? -8.374 -5.979 5.085 1.00 98.38 101 SER A N 1
ATOM 797 C CA . SER A 1 101 ? -7.757 -7.014 5.928 1.00 98.38 101 SER A CA 1
ATOM 798 C C . SER A 1 101 ? -6.763 -6.435 6.939 1.00 98.38 101 SER A C 1
ATOM 800 O O . SER A 1 101 ? -6.807 -6.805 8.113 1.00 98.38 101 SER A O 1
ATOM 802 N N . VAL A 1 102 ? -5.896 -5.496 6.532 1.00 98.56 102 VAL A N 1
ATOM 803 C CA . VAL A 1 102 ? -4.957 -4.825 7.454 1.00 98.56 102 VAL A CA 1
ATOM 804 C C . VAL A 1 102 ? -5.720 -4.041 8.521 1.00 98.56 102 VAL A C 1
ATOM 806 O O . VA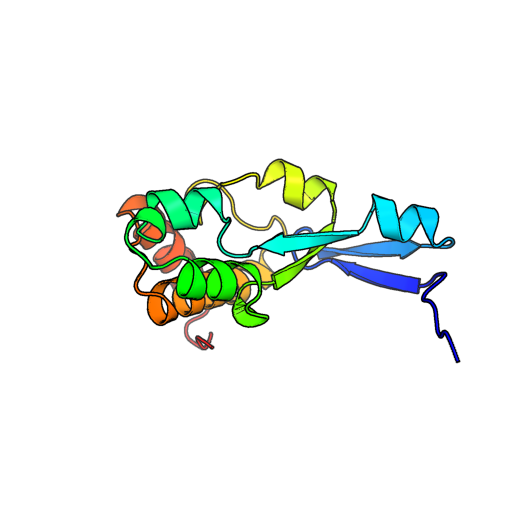L A 1 102 ? -5.458 -4.200 9.716 1.00 98.56 102 VAL A O 1
ATOM 809 N N . LYS A 1 103 ? -6.684 -3.210 8.110 1.00 98.50 103 LYS A N 1
ATOM 810 C CA . LYS A 1 103 ? -7.460 -2.378 9.038 1.00 98.50 103 LYS A CA 1
ATOM 811 C C . LYS A 1 103 ? -8.263 -3.232 10.012 1.00 98.50 103 LYS A C 1
ATOM 813 O O . LYS A 1 103 ? -8.248 -2.956 11.208 1.00 98.50 103 LYS A O 1
ATOM 818 N N . PHE A 1 104 ? -8.862 -4.320 9.543 1.00 98.31 104 PHE A N 1
ATOM 819 C CA . PHE A 1 104 ? -9.569 -5.273 10.389 1.00 98.31 104 PHE A CA 1
ATOM 820 C C . PHE A 1 104 ? -8.631 -5.954 11.396 1.00 98.31 104 PHE A C 1
ATOM 822 O O . PHE A 1 104 ? -8.876 -5.885 12.602 1.00 98.31 104 PHE A O 1
ATOM 829 N N . LYS A 1 105 ? -7.514 -6.530 10.926 1.00 98.44 105 LYS A N 1
ATOM 830 C CA . LYS A 1 105 ? -6.529 -7.241 11.761 1.00 98.44 105 LYS A CA 1
ATOM 831 C C . LYS A 1 105 ? -6.007 -6.387 12.916 1.00 98.44 105 LYS A C 1
ATOM 833 O O . LYS A 1 105 ? -5.847 -6.887 14.026 1.00 98.44 105 LYS A O 1
ATOM 838 N N . TYR A 1 106 ? -5.755 -5.105 12.665 1.00 98.44 106 TYR A N 1
ATOM 839 C CA . TYR A 1 106 ? -5.211 -4.184 13.666 1.00 98.44 106 TYR A CA 1
ATOM 840 C C . TYR A 1 106 ? -6.268 -3.306 14.348 1.00 98.44 106 TYR A C 1
ATOM 842 O O . TYR A 1 106 ? -5.930 -2.474 15.197 1.00 98.44 106 TYR A O 1
ATOM 850 N N . SER A 1 107 ? -7.547 -3.515 14.024 1.00 98.38 107 SER A N 1
ATOM 851 C CA . SER A 1 107 ? -8.681 -2.715 14.500 1.00 98.38 107 SER A CA 1
ATOM 852 C C . SER A 1 107 ? -8.451 -1.212 14.296 1.00 98.38 107 SER A C 1
ATOM 854 O O . SER A 1 107 ? -8.546 -0.422 15.239 1.00 98.38 107 SER A O 1
ATOM 856 N N . LEU A 1 108 ? -8.070 -0.850 13.072 1.00 98.62 108 LEU A N 1
ATOM 857 C CA . LEU A 1 108 ? -8.004 0.521 12.577 1.00 98.62 108 LEU A CA 1
ATOM 858 C C . LEU A 1 108 ? -9.357 0.872 11.958 1.00 98.62 108 LEU A C 1
ATOM 860 O O . LEU A 1 108 ? -9.976 0.027 11.309 1.00 98.62 108 LEU A O 1
ATOM 864 N N . TRP A 1 109 ? -9.824 2.101 12.149 1.00 98.44 109 TRP A N 1
ATOM 865 C CA . TRP A 1 109 ? -11.101 2.518 11.573 1.00 98.44 109 TRP A CA 1
ATOM 866 C C . TRP A 1 109 ? -10.951 3.006 10.128 1.00 98.44 109 TRP A C 1
ATOM 868 O O . TRP A 1 109 ? -9.852 3.266 9.634 1.00 98.44 109 TRP A O 1
ATOM 878 N N . VAL A 1 110 ? -12.087 3.127 9.448 1.00 98.19 110 VAL A N 1
ATOM 879 C CA . VAL A 1 110 ? -12.223 3.755 8.130 1.00 98.19 110 VAL A CA 1
ATOM 880 C C . VAL A 1 110 ? -13.106 4.988 8.270 1.00 98.19 110 VAL A C 1
ATOM 882 O O . VAL A 1 110 ? -13.998 5.018 9.121 1.00 98.19 110 VAL A O 1
ATOM 885 N N . THR A 1 111 ? -12.843 6.021 7.476 1.00 98.12 111 THR A N 1
ATOM 886 C CA . THR A 1 111 ? -13.773 7.155 7.364 1.00 98.12 111 THR A CA 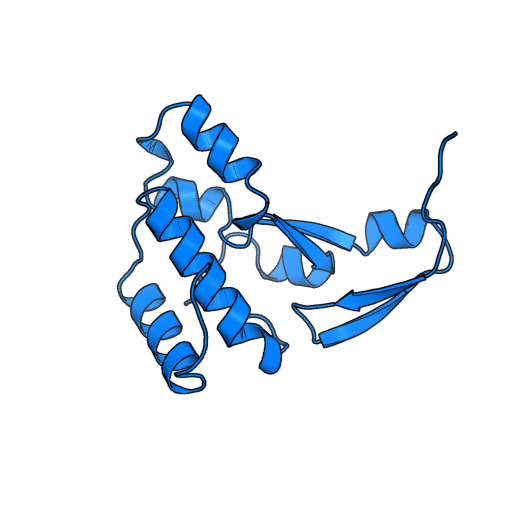1
ATOM 887 C C . THR A 1 111 ? -14.966 6.757 6.498 1.00 98.12 111 THR A C 1
ATOM 889 O O . THR A 1 111 ? -14.911 5.763 5.775 1.00 98.12 111 THR A O 1
ATOM 892 N N . GLU A 1 112 ? -16.047 7.538 6.541 1.00 98.38 112 GLU A N 1
ATOM 893 C CA . GLU A 1 112 ? -17.208 7.271 5.684 1.00 98.38 112 GLU A CA 1
ATOM 894 C C . GLU A 1 112 ? -16.840 7.360 4.194 1.00 98.38 112 GLU A C 1
ATOM 896 O O . GLU A 1 112 ? -17.169 6.460 3.429 1.00 98.38 112 GLU A O 1
ATOM 901 N N . ALA A 1 113 ? -16.060 8.375 3.802 1.00 98.44 113 ALA A N 1
ATOM 902 C CA . ALA A 1 113 ? -15.581 8.526 2.428 1.00 98.44 113 ALA A CA 1
ATOM 903 C C . ALA A 1 113 ? -14.696 7.347 1.984 1.00 98.44 113 ALA A C 1
ATOM 905 O O . ALA A 1 113 ? -14.845 6.836 0.876 1.00 98.44 113 ALA A O 1
ATOM 906 N N . GLU A 1 114 ? -13.794 6.880 2.856 1.00 98.38 114 GLU A N 1
ATOM 907 C CA . GLU A 1 114 ? -12.964 5.706 2.575 1.00 98.38 114 GLU A CA 1
ATOM 908 C C . GLU A 1 114 ? -13.825 4.451 2.404 1.00 98.38 114 GLU A C 1
ATOM 910 O O . GLU A 1 114 ? -13.631 3.694 1.455 1.00 98.38 114 GLU A O 1
ATOM 915 N N . LYS A 1 115 ? -14.810 4.247 3.282 1.00 98.38 115 LYS A N 1
ATOM 916 C CA . LYS A 1 115 ? -15.734 3.113 3.208 1.00 98.38 115 LYS A CA 1
ATOM 917 C C . LYS A 1 115 ? -16.559 3.128 1.921 1.00 98.38 115 LYS A C 1
ATOM 919 O O . LYS A 1 115 ? -16.732 2.073 1.308 1.00 98.38 115 LYS A O 1
ATOM 924 N N . GLU A 1 116 ? -17.055 4.291 1.510 1.00 98.56 116 GLU A N 1
ATOM 925 C CA . GLU A 1 116 ? -17.789 4.454 0.254 1.00 98.56 116 GLU A CA 1
ATOM 926 C C . GLU A 1 116 ? -16.906 4.079 -0.942 1.00 98.56 116 GLU A C 1
ATOM 928 O O . GLU A 1 116 ? -17.286 3.220 -1.739 1.00 98.56 116 GLU A O 1
ATOM 933 N N . ALA A 1 117 ? -15.691 4.630 -1.015 1.00 98.50 117 ALA A N 1
ATOM 934 C CA . ALA A 1 117 ? -14.741 4.322 -2.082 1.00 98.50 117 ALA A CA 1
ATOM 935 C C . ALA A 1 117 ? -14.381 2.826 -2.127 1.00 98.50 117 ALA A C 1
ATOM 937 O O . ALA A 1 117 ? -14.367 2.214 -3.198 1.00 98.50 117 ALA A O 1
ATOM 938 N N . MET A 1 118 ? -14.138 2.207 -0.968 1.00 98.12 118 MET A N 1
ATOM 939 C CA . MET A 1 118 ? -13.879 0.768 -0.878 1.00 98.12 118 MET A CA 1
ATOM 940 C C . MET A 1 118 ? -15.071 -0.058 -1.379 1.00 98.12 118 MET A C 1
ATOM 942 O O . MET A 1 118 ? -14.878 -1.014 -2.131 1.00 98.12 118 MET A O 1
ATOM 946 N N . SER A 1 119 ? -16.293 0.322 -0.999 1.00 97.69 119 SER A N 1
ATOM 947 C CA . SER A 1 119 ? -17.517 -0.386 -1.393 1.00 97.69 119 SER A CA 1
ATOM 948 C C . SER A 1 119 ? -17.738 -0.313 -2.905 1.00 97.69 119 SER A C 1
ATOM 950 O O . SER A 1 119 ? -17.903 -1.351 -3.539 1.00 97.69 119 SER A O 1
ATOM 952 N N . GLN A 1 120 ? -17.615 0.879 -3.500 1.00 97.88 120 GLN A N 1
ATOM 953 C CA . GLN A 1 120 ? -17.748 1.085 -4.949 1.00 97.88 120 GLN A CA 1
ATOM 954 C C . GLN A 1 120 ? -16.758 0.236 -5.760 1.00 97.88 120 GLN A C 1
ATOM 956 O O . GLN A 1 120 ? -17.101 -0.294 -6.816 1.00 97.88 120 GLN A O 1
ATOM 961 N N . ILE A 1 121 ? -15.519 0.081 -5.283 1.00 97.94 121 ILE A N 1
ATOM 962 C CA . ILE A 1 121 ? -14.543 -0.787 -5.951 1.00 97.94 121 ILE A CA 1
ATOM 963 C C . ILE A 1 121 ? -14.952 -2.256 -5.833 1.00 97.94 121 ILE A C 1
ATOM 965 O O . ILE A 1 121 ? -14.926 -2.971 -6.836 1.00 97.94 121 ILE A O 1
ATOM 969 N N . LEU A 1 122 ? -15.348 -2.713 -4.644 1.00 96.94 122 LEU A N 1
ATOM 970 C CA . LEU A 1 122 ? -15.689 -4.118 -4.410 1.00 96.94 122 LEU A CA 1
ATOM 971 C C . LEU A 1 122 ? -16.986 -4.563 -5.099 1.00 96.94 122 LEU A C 1
ATOM 973 O O . LEU A 1 122 ? -17.095 -5.732 -5.465 1.00 96.94 122 LEU A O 1
ATOM 977 N N . GLU A 1 123 ? -17.920 -3.650 -5.375 1.00 96.75 123 GLU A N 1
ATOM 978 C CA . GLU A 1 123 ? -19.103 -3.931 -6.206 1.00 96.75 123 GLU A CA 1
ATOM 979 C C . GLU A 1 123 ? -18.731 -4.464 -7.599 1.00 96.75 123 GLU A C 1
ATOM 981 O O . GLU A 1 123 ? -19.455 -5.276 -8.175 1.00 96.75 123 GLU A O 1
ATOM 986 N N . THR A 1 124 ? -17.570 -4.069 -8.132 1.00 95.75 124 THR A N 1
ATOM 987 C CA . THR A 1 124 ? -17.085 -4.535 -9.442 1.00 95.75 124 THR A CA 1
ATOM 988 C C . THR A 1 124 ? -16.432 -5.921 -9.405 1.00 95.75 124 THR A C 1
ATOM 990 O O . THR A 1 124 ? -16.106 -6.479 -10.455 1.00 95.75 124 THR A O 1
ATOM 993 N N . CYS A 1 125 ? -16.233 -6.495 -8.216 1.00 96.56 125 CYS A N 1
ATO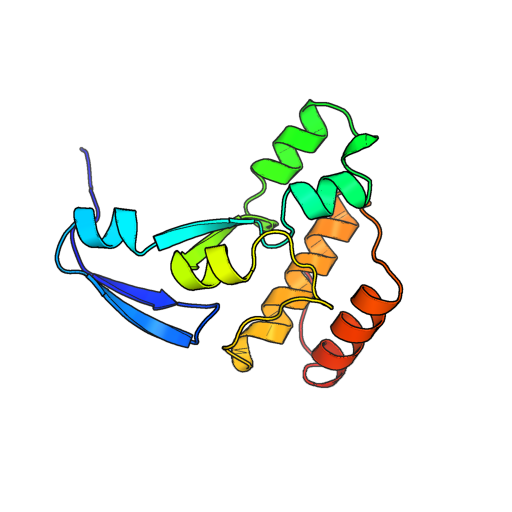M 994 C CA . CYS A 1 125 ? -15.511 -7.749 -8.009 1.00 96.56 125 CYS A CA 1
ATOM 995 C C . CYS A 1 125 ? -16.040 -8.524 -6.789 1.00 96.56 125 CYS A C 1
ATOM 997 O O . CYS A 1 125 ? -15.305 -8.734 -5.822 1.00 96.56 125 CYS A O 1
ATOM 999 N N . PRO A 1 126 ? -17.291 -9.019 -6.848 1.00 91.69 126 PRO A N 1
ATOM 1000 C CA . PRO A 1 126 ? -17.957 -9.672 -5.715 1.00 91.69 126 PRO A CA 1
ATOM 1001 C C . PRO A 1 126 ? -17.245 -10.938 -5.208 1.00 91.69 126 PRO A C 1
ATOM 1003 O O . PRO A 1 126 ? -17.390 -11.306 -4.049 1.00 91.69 126 PRO A O 1
ATOM 1006 N N . GLU A 1 127 ? -16.435 -11.582 -6.053 1.00 93.31 127 GLU A N 1
ATOM 1007 C CA . GLU A 1 127 ? -15.661 -12.781 -5.698 1.00 93.31 127 GLU A CA 1
ATOM 1008 C C . GLU A 1 127 ? -14.301 -12.462 -5.042 1.00 93.31 127 GLU A C 1
ATOM 1010 O O . GLU A 1 127 ? -13.548 -13.373 -4.678 1.00 93.31 127 GLU A O 1
ATOM 1015 N N . GLN A 1 128 ? -13.938 -11.179 -4.909 1.00 94.88 128 GLN A N 1
ATOM 1016 C CA . GLN A 1 128 ? -12.673 -10.774 -4.302 1.00 94.88 128 GLN A CA 1
ATOM 1017 C C . GLN A 1 128 ? -12.657 -11.141 -2.816 1.00 94.88 128 GLN A C 1
ATOM 1019 O O . GLN A 1 128 ? -13.397 -10.594 -2.001 1.00 94.88 128 GLN A O 1
ATOM 1024 N N . ARG A 1 129 ? -11.739 -12.034 -2.442 1.00 90.00 129 ARG A N 1
ATOM 1025 C CA . ARG A 1 129 ? -11.539 -12.421 -1.044 1.00 90.00 129 ARG A CA 1
ATOM 1026 C C . ARG A 1 129 ? -10.691 -11.391 -0.307 1.00 90.00 129 ARG A C 1
ATOM 1028 O O . ARG A 1 129 ? -9.712 -10.880 -0.860 1.00 90.00 129 ARG A O 1
ATOM 1035 N N . SER A 1 130 ? -11.049 -11.142 0.948 1.00 83.75 130 SER A N 1
ATOM 1036 C CA . SER A 1 130 ? -10.142 -10.580 1.945 1.00 83.75 130 SER A CA 1
ATOM 1037 C C . SER A 1 130 ? -9.132 -11.645 2.383 1.00 83.75 130 SER A C 1
ATOM 1039 O O . SER A 1 130 ? -9.431 -12.842 2.361 1.00 83.75 130 SER A O 1
ATOM 1041 N N . TYR A 1 131 ? -7.942 -11.198 2.764 1.00 80.44 131 TYR A N 1
ATOM 1042 C CA . TYR A 1 131 ? -6.870 -12.024 3.324 1.00 80.44 131 TYR A CA 1
ATOM 1043 C C . TYR A 1 131 ? -7.069 -12.272 4.816 1.00 80.44 131 TYR A C 1
ATOM 1045 O O . TYR A 1 131 ? -7.581 -11.336 5.480 1.00 80.44 131 TYR A O 1
#

Radius of gyration: 15.67 Å; chains: 1; bounding box: 46×27×39 Å

Sequence (131 aa):
EKCNVVAGKFYEPYTGEVMEFHTRKEISKGVQIDHVVALSDAWQKGAQYKTSEVRYQIATDPLNLIAVQAAANQQKSDGDAATWLPHNKSFRCQYVARQISVKFKYSLWVTEAEKEAMSQILETCPEQRSY

Foldseek 3Di:
DDDDDAWDWDQALQARDIDTGRGPVCCVQFKDKAFLQHLVNQCVQCCVVPDPVLSVCSVPPPLRIDIHTPVSRVVCPNPALLGDARPRLVNRLVSLLSVVLSCVVSVGDDDPSNVVSSVVSCVVPVPRHRD